Protein AF-A0A0D6ZB00-F1 (afdb_monomer)

Mean predicted aligned error: 15.96 Å

Solvent-accessible surface area (backbone atoms only — not comparable to full-atom values): 6263 Å² total; per-residue (Å²): 137,82,63,77,65,61,63,56,55,58,60,56,60,61,55,58,60,60,53,63,69,58,72,69,64,72,67,77,76,69,80,68,72,57,51,72,66,55,40,35,51,51,24,51,77,72,71,48,85,44,53,65,70,60,50,50,48,37,50,77,69,65,51,40,38,81,80,32,95,80,63,37,67,34,36,69,67,55,50,54,49,49,51,51,55,53,49,48,51,65,66,73,47,48,70,58,52,53,65,61,74,76,109

Organism: NCBI:txid285983

Sequence (103 aa):
MINNSLIKFLFILTIIVSVFLIGNSTLASTEKVPNFSEQIEFRKEFGLEANHTKVELLNLEGKLLQNSKFQVPLTIEEEEELEKRFALQNEEVPKVKKFLDDK

Foldseek 3Di:
DPDPVVVVVVVVVVVVVVVVVVVPPPPPPPLPQDDLVRLLVVCVVVVHDNPSVVVVVCVVVVQWDCDAPVSYTDGPVRSVVVVVVVVCCVVVPVVVVCVVVVD

Radius of gyration: 25.48 Å; Cα contacts (8 Å, |Δi|>4): 46; chains: 1; bounding box: 43×56×66 Å

Structure (mmCIF, N/CA/C/O backbone):
data_AF-A0A0D6ZB00-F1
#
_entry.id   AF-A0A0D6ZB00-F1
#
loop_
_atom_site.group_PDB
_atom_site.id
_atom_site.type_symbol
_atom_site.label_atom_id
_atom_site.label_alt_id
_atom_site.label_comp_id
_atom_site.label_asym_id
_atom_site.label_entity_id
_atom_site.label_seq_id
_atom_site.pdbx_PDB_ins_code
_atom_site.Cartn_x
_atom_site.Cartn_y
_atom_site.Cartn_z
_atom_site.occupancy
_atom_site.B_iso_or_equiv
_atom_site.auth_seq_id
_atom_site.auth_comp_id
_atom_site.auth_asym_id
_atom_site.auth_atom_id
_atom_site.pdbx_PDB_model_num
ATOM 1 N N . MET A 1 1 ? 19.418 -48.501 50.343 1.00 46.50 1 MET A N 1
ATOM 2 C CA . MET A 1 1 ? 19.585 -47.055 50.609 1.00 46.50 1 MET A CA 1
ATOM 3 C C . MET A 1 1 ? 20.224 -46.417 49.390 1.00 46.50 1 MET A C 1
ATOM 5 O O . MET A 1 1 ? 21.433 -46.497 49.234 1.00 46.50 1 MET A O 1
ATOM 9 N N . ILE A 1 2 ? 19.413 -45.866 48.488 1.00 49.00 2 ILE A N 1
ATOM 10 C CA . ILE A 1 2 ? 19.917 -45.090 47.349 1.00 49.00 2 ILE A CA 1
ATOM 11 C C . ILE A 1 2 ? 20.032 -43.649 47.836 1.00 49.00 2 ILE A C 1
ATOM 13 O O . ILE A 1 2 ? 19.104 -43.107 48.430 1.00 49.00 2 ILE A O 1
ATOM 17 N N . ASN A 1 3 ? 21.223 -43.083 47.685 1.00 49.16 3 ASN A N 1
ATOM 18 C CA . ASN A 1 3 ? 21.597 -41.814 48.283 1.00 49.16 3 ASN A CA 1
ATOM 19 C C . ASN A 1 3 ? 20.897 -40.673 47.521 1.00 49.16 3 ASN A C 1
ATOM 21 O O . ASN A 1 3 ? 21.219 -40.415 46.361 1.00 49.16 3 ASN A O 1
ATOM 25 N N . ASN A 1 4 ? 19.954 -39.982 48.171 1.00 52.94 4 ASN A N 1
ATOM 26 C CA . ASN A 1 4 ? 19.122 -38.902 47.606 1.00 52.94 4 ASN A CA 1
ATOM 27 C C . ASN A 1 4 ? 19.914 -37.705 47.030 1.00 52.94 4 ASN A C 1
ATOM 29 O O . ASN A 1 4 ? 19.323 -36.783 46.471 1.00 52.94 4 ASN A O 1
ATOM 33 N N . SER A 1 5 ? 21.242 -37.702 47.168 1.00 51.41 5 SER A N 1
ATOM 34 C CA . SER A 1 5 ? 22.151 -36.702 46.599 1.00 51.41 5 SER A CA 1
ATOM 35 C C . SER A 1 5 ? 22.463 -36.948 45.111 1.00 51.41 5 SER A C 1
ATOM 37 O O . SER A 1 5 ? 22.518 -36.004 44.327 1.00 51.41 5 SER A O 1
ATOM 39 N N . LEU A 1 6 ? 22.569 -38.214 44.681 1.00 48.88 6 LEU A N 1
ATOM 40 C CA . LEU A 1 6 ? 22.908 -38.576 43.292 1.00 48.88 6 LEU A CA 1
ATOM 41 C C . LEU A 1 6 ? 21.770 -38.271 42.305 1.00 48.88 6 LEU A C 1
ATOM 43 O O . LEU A 1 6 ? 22.019 -37.827 41.187 1.00 48.88 6 LEU A O 1
ATOM 47 N N . ILE A 1 7 ? 20.517 -38.437 42.740 1.00 51.62 7 ILE A N 1
ATOM 48 C CA . ILE A 1 7 ? 19.329 -38.141 41.922 1.00 51.62 7 ILE A CA 1
ATOM 49 C C . ILE A 1 7 ? 19.199 -36.629 41.683 1.00 51.62 7 ILE A C 1
ATOM 51 O O . ILE A 1 7 ? 18.863 -36.207 40.582 1.00 51.62 7 ILE A O 1
ATOM 55 N N . LYS A 1 8 ? 19.540 -35.795 42.675 1.00 48.62 8 LYS A N 1
ATOM 56 C CA . LYS A 1 8 ? 19.501 -34.329 42.534 1.00 48.62 8 LYS A CA 1
ATOM 57 C C . LYS A 1 8 ? 20.547 -33.813 41.543 1.00 48.62 8 LYS A C 1
ATOM 59 O O . LYS A 1 8 ? 20.256 -32.887 40.795 1.00 48.62 8 LYS A O 1
ATOM 64 N N . PHE A 1 9 ? 21.726 -34.435 41.494 1.00 50.75 9 PHE A N 1
ATOM 65 C CA . PHE A 1 9 ? 22.776 -34.063 40.540 1.00 50.75 9 PHE A CA 1
ATOM 66 C C . PHE A 1 9 ? 22.411 -34.400 39.087 1.00 50.75 9 PHE A C 1
ATOM 68 O O . PHE A 1 9 ? 22.735 -33.625 38.188 1.00 50.75 9 PHE A O 1
ATOM 75 N N . LEU A 1 10 ? 21.689 -35.503 38.852 1.00 51.22 10 LEU A N 1
ATOM 76 C CA . LEU A 1 10 ? 21.274 -35.897 37.501 1.00 51.22 10 LEU A CA 1
ATOM 77 C C . LEU A 1 10 ? 20.230 -34.933 36.901 1.00 51.22 10 LEU A C 1
ATOM 79 O O . LEU A 1 10 ? 20.277 -34.646 35.709 1.00 51.22 10 LEU A O 1
ATOM 83 N N . PHE A 1 11 ? 19.336 -34.385 37.732 1.00 47.62 11 PHE A N 1
ATOM 84 C CA . PHE A 1 11 ? 18.302 -33.434 37.295 1.00 47.62 11 PHE A CA 1
ATOM 85 C C . PHE A 1 11 ? 18.837 -32.027 36.981 1.00 47.62 11 PHE A C 1
ATOM 87 O O . PHE A 1 11 ? 18.243 -31.313 36.175 1.00 47.62 11 PHE A O 1
ATOM 94 N N . ILE A 1 12 ? 19.959 -31.616 37.581 1.00 51.41 12 ILE A N 1
ATOM 95 C CA . ILE A 1 12 ? 20.548 -30.289 37.332 1.00 51.41 12 ILE A CA 1
ATOM 96 C C . ILE A 1 12 ? 21.296 -30.263 35.988 1.00 51.41 12 ILE A C 1
ATOM 98 O O . ILE 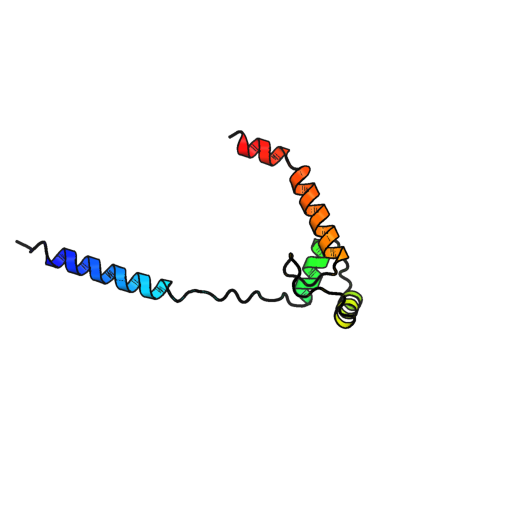A 1 12 ? 21.296 -29.242 35.302 1.00 51.41 12 ILE A O 1
ATOM 102 N N . LEU A 1 13 ? 21.869 -31.393 35.555 1.00 43.47 13 LEU A N 1
ATOM 103 C CA . LEU A 1 13 ? 22.621 -31.466 34.298 1.00 43.47 13 LEU A CA 1
ATOM 104 C C . LEU A 1 13 ? 21.714 -31.407 33.052 1.00 43.47 13 LEU A C 1
ATOM 106 O O . LEU A 1 13 ? 22.112 -30.855 32.029 1.00 43.47 13 LEU A O 1
ATOM 110 N N . THR A 1 14 ? 20.475 -31.903 33.135 1.00 50.91 14 THR A N 1
ATOM 111 C CA . THR A 1 14 ? 19.523 -31.887 32.007 1.00 50.91 14 THR A CA 1
ATOM 112 C C . THR A 1 14 ? 18.945 -30.506 31.697 1.00 50.91 14 THR A C 1
ATOM 114 O O . THR A 1 14 ? 18.567 -30.255 30.558 1.00 50.91 14 THR A O 1
ATOM 117 N N . ILE A 1 15 ? 18.910 -29.588 32.667 1.00 50.91 15 ILE A N 1
ATOM 118 C CA . ILE A 1 15 ? 18.343 -28.241 32.467 1.00 50.91 15 ILE A CA 1
ATOM 119 C C . ILE A 1 15 ? 19.329 -27.329 31.718 1.00 50.91 15 ILE A C 1
ATOM 121 O O . ILE A 1 15 ? 18.921 -26.476 30.930 1.00 50.91 15 ILE A O 1
ATOM 125 N N . ILE A 1 16 ? 20.638 -27.531 31.900 1.00 50.09 16 ILE A N 1
ATOM 126 C CA . ILE A 1 16 ? 21.666 -26.665 31.300 1.00 50.09 16 ILE A CA 1
ATOM 127 C C . ILE A 1 16 ? 21.787 -26.903 29.783 1.00 50.09 16 ILE A C 1
ATOM 129 O O . ILE A 1 16 ? 21.990 -25.953 29.029 1.00 50.09 16 ILE A O 1
ATOM 133 N N . VAL A 1 17 ? 21.576 -28.135 29.305 1.00 49.94 17 VAL A N 1
ATOM 134 C CA . VAL A 1 17 ? 21.647 -28.450 27.863 1.00 49.94 17 VAL A CA 1
ATOM 135 C C . VAL A 1 17 ? 20.454 -27.872 27.091 1.00 49.94 17 VAL A C 1
ATOM 137 O O . VAL A 1 17 ? 20.621 -27.411 25.963 1.00 49.94 17 VAL A O 1
ATOM 140 N N . SER A 1 18 ? 19.262 -27.809 27.696 1.00 45.47 18 SER A N 1
ATOM 141 C CA . SER A 1 18 ? 18.087 -27.217 27.039 1.00 45.47 18 SER A CA 1
ATOM 142 C C . SER A 1 18 ? 18.168 -25.696 26.897 1.00 45.47 18 SER A C 1
ATOM 144 O O . SER A 1 18 ? 17.631 -25.152 25.937 1.00 45.47 18 SER A O 1
ATOM 146 N N . VAL A 1 19 ? 18.862 -24.994 27.801 1.00 50.75 19 VAL A N 1
ATOM 147 C CA . VAL A 1 19 ? 18.998 -23.527 27.716 1.00 50.75 19 VAL A CA 1
ATOM 148 C C . VAL A 1 19 ? 20.003 -23.120 26.631 1.00 50.75 19 VAL A C 1
ATOM 150 O O . VAL A 1 19 ? 19.816 -22.095 25.977 1.00 50.75 19 VAL A O 1
ATOM 153 N N . PHE A 1 20 ? 21.019 -23.945 26.359 1.00 46.53 20 PHE A N 1
ATOM 154 C CA . PHE A 1 20 ? 22.021 -23.636 25.333 1.00 46.53 20 PHE A CA 1
ATOM 155 C C . PHE A 1 20 ? 21.492 -23.789 23.893 1.00 46.53 20 PHE A C 1
ATOM 157 O O . PHE A 1 20 ? 21.964 -23.103 22.992 1.00 46.53 20 PHE A O 1
ATOM 164 N N . LEU A 1 21 ? 20.475 -24.630 23.664 1.00 47.75 21 LEU A N 1
ATOM 165 C CA . LEU A 1 21 ? 19.846 -24.783 22.342 1.00 47.75 21 LEU A CA 1
ATOM 166 C C . LEU A 1 21 ? 18.767 -23.730 22.041 1.00 47.75 21 LEU A C 1
ATOM 168 O O . LEU A 1 21 ? 18.469 -23.495 20.874 1.00 47.75 21 LEU A O 1
ATOM 172 N N . ILE A 1 22 ? 18.215 -23.065 23.061 1.00 49.50 22 ILE A N 1
ATOM 173 C CA . ILE A 1 22 ? 17.231 -21.979 22.887 1.00 49.50 22 ILE A CA 1
ATOM 174 C C . ILE A 1 22 ? 17.936 -20.614 22.751 1.00 49.50 22 ILE A C 1
ATOM 176 O O . ILE A 1 22 ? 17.416 -19.703 22.113 1.00 49.50 22 ILE A O 1
ATOM 180 N N . GLY A 1 23 ? 19.153 -20.472 23.289 1.00 43.34 23 GLY A N 1
ATOM 181 C CA . GLY A 1 23 ? 19.911 -19.213 23.274 1.00 43.34 23 GLY A CA 1
ATOM 182 C C . GLY A 1 23 ? 20.452 -18.767 21.909 1.00 43.34 23 GLY A C 1
ATOM 183 O O . GLY A 1 23 ? 20.847 -17.613 21.779 1.00 43.34 23 GLY A O 1
ATOM 184 N N . ASN A 1 24 ? 20.445 -19.636 20.891 1.00 44.50 24 ASN A N 1
ATOM 185 C CA . ASN A 1 24 ? 20.955 -19.319 19.550 1.00 44.50 24 ASN A CA 1
ATOM 186 C C . ASN A 1 24 ? 19.873 -19.207 18.468 1.00 44.50 24 ASN A C 1
ATOM 188 O O . ASN A 1 24 ? 20.201 -19.004 17.302 1.00 44.50 24 ASN A O 1
ATOM 192 N N . SER A 1 25 ? 18.591 -19.289 18.830 1.00 44.16 25 SER A N 1
ATOM 193 C CA . SER A 1 25 ? 17.497 -18.944 17.922 1.00 44.16 25 SER A CA 1
ATOM 194 C C . SER A 1 25 ? 17.007 -17.520 18.171 1.00 44.16 25 SER A C 1
ATOM 196 O O . SER A 1 25 ? 15.805 -17.270 18.222 1.00 44.16 25 SER A O 1
ATOM 198 N N . THR A 1 26 ? 17.914 -16.547 18.260 1.00 46.34 26 THR A N 1
ATOM 199 C CA . THR A 1 26 ? 17.596 -15.273 17.619 1.00 46.34 26 THR A CA 1
ATOM 200 C C . THR A 1 26 ? 17.619 -15.571 16.125 1.00 46.34 26 THR A C 1
ATOM 202 O O . THR A 1 26 ? 18.625 -15.389 15.444 1.00 46.34 26 THR A O 1
ATOM 205 N N . LEU A 1 27 ? 16.503 -16.109 15.606 1.00 45.12 27 LEU A N 1
ATOM 206 C CA . LEU A 1 27 ? 16.195 -15.908 14.201 1.00 45.12 27 LEU A CA 1
ATOM 207 C C . LEU A 1 27 ? 16.284 -14.396 14.044 1.00 45.12 27 LEU A C 1
ATOM 209 O O . LEU A 1 27 ? 15.417 -13.665 14.522 1.00 45.12 27 LEU A O 1
ATOM 213 N N . ALA A 1 28 ? 17.371 -13.924 13.443 1.00 46.03 28 ALA A N 1
ATOM 214 C CA . ALA A 1 28 ? 17.341 -12.667 12.746 1.00 46.03 28 ALA A CA 1
ATOM 215 C C . ALA A 1 28 ? 16.201 -12.850 11.746 1.00 46.03 28 ALA A C 1
ATOM 217 O O . ALA A 1 28 ? 16.370 -13.494 10.709 1.00 46.03 28 ALA A O 1
ATOM 218 N N . SER A 1 29 ? 15.007 -12.405 12.145 1.00 46.94 29 SER A N 1
ATOM 219 C CA . SER A 1 29 ? 13.897 -12.129 11.256 1.00 46.94 29 SER A CA 1
ATOM 220 C C . SER A 1 29 ? 14.491 -11.164 10.257 1.00 46.94 29 SER A C 1
ATOM 222 O O . SER A 1 29 ? 14.596 -9.967 10.508 1.00 46.94 29 SER A O 1
ATOM 224 N N . THR A 1 30 ? 15.031 -11.720 9.183 1.00 46.72 30 THR A N 1
ATOM 225 C CA . THR A 1 30 ? 15.418 -10.932 8.038 1.00 46.72 30 THR A CA 1
ATOM 226 C C . THR A 1 30 ? 14.059 -10.512 7.526 1.00 46.72 30 THR A C 1
ATOM 228 O O . THR A 1 30 ? 13.355 -11.359 6.980 1.00 46.72 30 THR A O 1
ATOM 231 N N . GLU A 1 31 ? 13.621 -9.295 7.865 1.00 55.22 31 GLU A N 1
ATOM 232 C CA . GLU A 1 31 ? 12.419 -8.704 7.285 1.00 55.22 31 GLU A CA 1
ATOM 233 C C . GLU A 1 31 ? 12.613 -8.819 5.780 1.00 55.22 31 GLU A C 1
ATOM 235 O O . GLU A 1 31 ? 13.442 -8.138 5.171 1.00 55.22 31 GLU A O 1
ATOM 240 N N . LYS A 1 32 ? 11.978 -9.837 5.204 1.00 64.12 32 LYS A N 1
ATOM 241 C CA . LYS A 1 32 ? 12.150 -10.159 3.805 1.00 64.12 32 LYS A CA 1
ATOM 242 C C . LYS A 1 32 ? 11.341 -9.097 3.097 1.00 64.12 32 LYS A C 1
ATOM 244 O O . LYS A 1 32 ? 10.117 -9.176 3.102 1.00 64.12 32 LYS A O 1
ATOM 249 N N . VAL A 1 33 ? 12.030 -8.106 2.535 1.00 68.44 33 VAL A N 1
ATOM 250 C CA . VAL A 1 33 ? 11.396 -7.145 1.634 1.00 68.44 33 VAL A CA 1
ATOM 251 C C . VAL A 1 33 ? 10.641 -7.973 0.591 1.00 68.44 33 VAL A C 1
ATOM 253 O O . VAL A 1 33 ? 11.270 -8.822 -0.061 1.00 68.44 33 VAL A O 1
ATOM 256 N N . PRO A 1 34 ? 9.311 -7.816 0.491 1.00 76.56 34 PRO A N 1
ATOM 257 C CA . PRO A 1 34 ? 8.511 -8.637 -0.389 1.00 76.56 34 PRO A CA 1
ATOM 258 C C . PRO A 1 34 ? 9.010 -8.467 -1.814 1.00 76.56 34 PRO A C 1
ATOM 260 O O . PRO A 1 34 ? 9.406 -7.378 -2.241 1.00 76.56 34 PRO A O 1
ATOM 263 N N . ASN A 1 35 ? 9.035 -9.572 -2.551 1.00 86.69 35 ASN A N 1
ATOM 264 C CA . ASN A 1 35 ? 9.435 -9.511 -3.946 1.00 86.69 35 ASN A CA 1
ATOM 265 C C . ASN A 1 35 ? 8.408 -8.685 -4.749 1.00 86.69 35 ASN A C 1
ATOM 267 O O . ASN A 1 35 ? 7.283 -8.461 -4.305 1.00 86.69 35 ASN A O 1
ATOM 271 N N . PHE A 1 36 ? 8.771 -8.240 -5.953 1.00 89.06 36 PHE A N 1
ATOM 272 C CA . PHE A 1 36 ? 7.896 -7.361 -6.737 1.00 89.06 36 PHE A CA 1
ATOM 273 C C . PHE A 1 36 ? 6.507 -7.967 -7.007 1.00 89.06 36 PHE A C 1
ATOM 275 O O . PHE A 1 36 ? 5.510 -7.255 -7.001 1.00 89.06 36 PHE A O 1
ATOM 282 N N . SER A 1 37 ? 6.415 -9.288 -7.188 1.00 90.56 37 SER A N 1
ATOM 283 C CA . SER A 1 37 ? 5.126 -9.967 -7.362 1.00 90.56 37 SER A CA 1
ATOM 284 C C . SER A 1 37 ? 4.277 -9.912 -6.090 1.00 90.56 37 SER A C 1
ATOM 286 O O . SER A 1 37 ? 3.092 -9.611 -6.177 1.00 90.56 37 SER A O 1
ATOM 288 N N . GLU A 1 38 ? 4.883 -10.15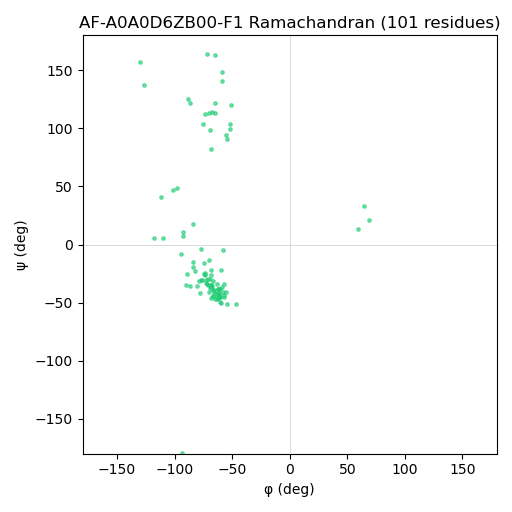8 -4.925 1.00 90.94 38 GLU A N 1
ATOM 289 C CA . GLU A 1 38 ? 4.227 -10.064 -3.610 1.00 90.94 38 GLU A CA 1
ATOM 290 C C . GLU A 1 38 ? 3.747 -8.621 -3.343 1.00 90.94 38 GLU A C 1
ATOM 292 O O . GLU A 1 38 ? 2.644 -8.408 -2.845 1.00 90.94 38 GLU A O 1
ATOM 297 N N . GLN A 1 39 ? 4.523 -7.613 -3.756 1.00 91.31 39 GLN A N 1
ATOM 298 C CA . GLN A 1 39 ? 4.115 -6.207 -3.690 1.00 91.31 39 GLN A CA 1
ATOM 299 C C . GLN A 1 39 ? 2.883 -5.913 -4.560 1.00 91.31 39 GLN A C 1
ATOM 301 O O . GLN A 1 39 ? 1.971 -5.215 -4.116 1.00 91.31 39 GLN A O 1
ATOM 306 N N . ILE A 1 40 ? 2.852 -6.402 -5.804 1.00 94.75 40 ILE A N 1
ATOM 307 C CA . ILE A 1 40 ? 1.704 -6.197 -6.699 1.00 94.75 40 ILE A CA 1
ATOM 308 C C . ILE A 1 40 ? 0.459 -6.915 -6.175 1.00 94.75 40 ILE A C 1
ATOM 310 O O . ILE A 1 40 ? -0.639 -6.360 -6.241 1.00 94.75 40 ILE A O 1
ATOM 314 N N . GLU A 1 41 ? 0.622 -8.121 -5.635 1.00 94.94 41 GLU A N 1
ATOM 315 C CA . GLU A 1 41 ? -0.469 -8.879 -5.025 1.00 94.94 41 GLU A CA 1
ATOM 316 C C . GLU A 1 41 ? -1.067 -8.121 -3.840 1.00 94.94 41 GLU A C 1
ATOM 318 O O . GLU A 1 41 ? -2.266 -7.847 -3.848 1.00 94.94 41 GLU A O 1
ATOM 323 N N . PHE A 1 42 ? -0.230 -7.644 -2.914 1.00 94.50 42 PHE A N 1
ATOM 324 C CA . PHE A 1 42 ? -0.664 -6.780 -1.818 1.00 94.50 42 PHE A CA 1
ATOM 325 C C . PHE A 1 42 ? -1.421 -5.549 -2.334 1.00 94.50 42 PHE A C 1
ATOM 327 O O . PHE A 1 42 ? -2.551 -5.276 -1.932 1.00 94.50 42 PHE A O 1
ATOM 334 N N . ARG A 1 43 ? -0.845 -4.810 -3.289 1.00 94.62 43 ARG A N 1
ATOM 335 C CA . ARG A 1 43 ? -1.491 -3.618 -3.864 1.00 94.62 43 ARG A CA 1
ATOM 336 C C . ARG A 1 43 ? -2.871 -3.942 -4.429 1.00 94.62 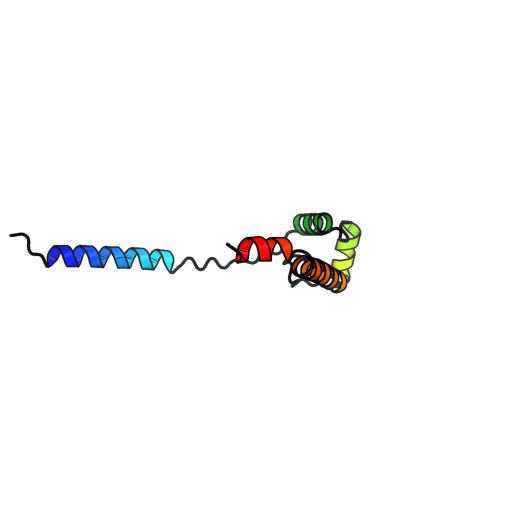43 ARG A C 1
ATOM 338 O O . ARG A 1 43 ? -3.813 -3.186 -4.212 1.00 94.62 43 ARG A O 1
ATOM 345 N N . LYS A 1 44 ? -3.015 -5.084 -5.099 1.00 95.06 44 LYS A N 1
ATOM 346 C CA . LYS A 1 44 ? -4.291 -5.549 -5.644 1.00 95.06 44 LYS A CA 1
ATOM 347 C C . LYS A 1 44 ? -5.299 -5.899 -4.546 1.00 95.06 44 LYS A C 1
ATOM 349 O O . LYS A 1 44 ? -6.457 -5.505 -4.663 1.00 95.06 44 LYS A O 1
ATOM 354 N N . GLU A 1 45 ? -4.878 -6.609 -3.501 1.00 93.69 45 GLU A N 1
ATOM 355 C CA . GLU A 1 45 ? -5.733 -6.983 -2.364 1.00 93.69 45 GLU A CA 1
ATOM 356 C C . GLU A 1 45 ? -6.297 -5.760 -1.639 1.00 93.69 45 GLU A C 1
ATOM 358 O O . GLU A 1 45 ? -7.469 -5.738 -1.263 1.00 93.69 45 GLU A O 1
ATOM 363 N N . PHE A 1 46 ? -5.486 -4.712 -1.507 1.00 92.31 46 PHE A N 1
ATOM 364 C CA . PHE A 1 46 ? -5.865 -3.479 -0.823 1.00 92.31 46 PHE A CA 1
ATOM 365 C C . PHE A 1 46 ? -6.442 -2.401 -1.756 1.00 92.31 46 PHE A C 1
ATOM 367 O O . PHE A 1 46 ? -6.723 -1.283 -1.316 1.00 92.31 46 PHE A O 1
ATOM 374 N N . GLY A 1 47 ? -6.676 -2.721 -3.033 1.00 92.75 47 GLY A N 1
ATOM 375 C CA . GLY A 1 47 ? -7.284 -1.802 -4.001 1.00 92.75 47 GLY A CA 1
ATOM 376 C C . GLY A 1 47 ? -6.436 -0.560 -4.293 1.00 92.75 47 GLY A C 1
ATOM 377 O O . GLY A 1 47 ? -6.988 0.520 -4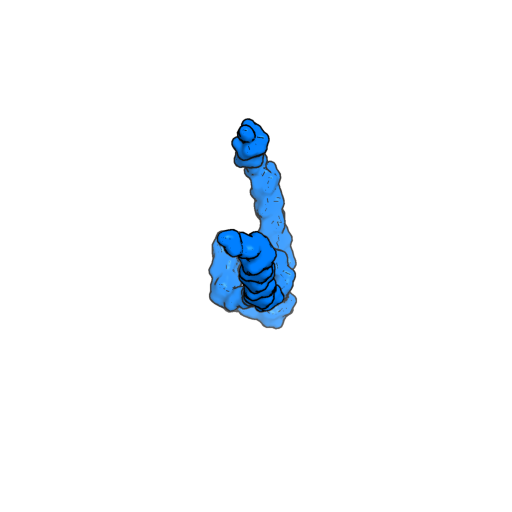.493 1.00 92.75 47 GLY A O 1
ATOM 378 N N . LEU A 1 48 ? -5.113 -0.710 -4.267 1.00 95.00 48 LEU A N 1
ATOM 379 C CA . LEU A 1 48 ? -4.122 0.301 -4.631 1.00 95.00 48 LEU A CA 1
ATOM 380 C C . LEU A 1 48 ? -3.706 0.157 -6.104 1.00 95.00 48 LEU A C 1
ATOM 382 O O . LEU A 1 48 ? -4.176 -0.726 -6.827 1.00 95.00 48 LEU A O 1
ATOM 386 N N . GLU A 1 49 ? -2.788 1.013 -6.560 1.00 95.00 49 GLU A N 1
ATOM 387 C CA . GLU A 1 49 ? -2.210 0.890 -7.897 1.00 95.00 49 GLU A CA 1
ATOM 388 C C . GLU A 1 49 ? -1.394 -0.405 -8.010 1.00 95.00 49 GLU A C 1
ATOM 390 O O . GLU A 1 49 ? -0.354 -0.550 -7.367 1.00 95.00 49 GLU A O 1
ATOM 395 N N . ALA A 1 50 ? -1.869 -1.332 -8.843 1.00 93.19 50 ALA A N 1
ATOM 396 C CA . ALA A 1 50 ? -1.287 -2.657 -9.054 1.00 93.19 50 ALA A CA 1
ATOM 397 C C . ALA A 1 50 ? -0.811 -2.881 -10.503 1.00 93.19 50 ALA A C 1
ATOM 399 O O . ALA A 1 50 ? -0.405 -3.986 -10.867 1.00 93.19 50 ALA A O 1
ATOM 400 N N . ASN A 1 51 ? -0.857 -1.860 -11.366 1.00 95.81 51 ASN A N 1
ATOM 401 C CA . ASN A 1 51 ? -0.260 -1.954 -12.690 1.00 95.81 51 ASN A CA 1
ATOM 402 C C . ASN A 1 51 ? 1.270 -2.050 -12.568 1.00 95.81 51 ASN A C 1
ATOM 404 O O . ASN A 1 51 ? 1.924 -1.089 -12.167 1.00 95.81 51 ASN A O 1
ATOM 408 N N . HIS A 1 52 ? 1.834 -3.194 -12.967 1.00 92.75 52 HIS A N 1
ATOM 409 C CA . HIS A 1 52 ? 3.274 -3.470 -12.904 1.00 92.75 52 HIS A CA 1
ATOM 410 C C . HIS A 1 52 ? 4.133 -2.322 -13.450 1.00 92.75 52 HIS A C 1
ATOM 412 O O . HIS A 1 52 ? 5.022 -1.844 -12.753 1.00 92.75 52 HIS A O 1
ATOM 418 N N . THR A 1 53 ? 3.845 -1.841 -14.663 1.00 94.44 53 THR A N 1
ATOM 419 C CA . THR A 1 53 ? 4.628 -0.777 -15.309 1.00 94.44 53 THR A CA 1
ATOM 420 C C . THR A 1 53 ? 4.576 0.520 -14.512 1.00 94.44 53 THR A C 1
ATOM 422 O O . THR A 1 53 ? 5.589 1.190 -14.343 1.00 94.44 53 THR A O 1
ATOM 425 N N . LYS A 1 54 ? 3.402 0.882 -13.991 1.00 94.56 54 LYS A N 1
ATOM 426 C CA . LYS A 1 54 ? 3.249 2.112 -13.214 1.00 94.56 54 LYS A CA 1
ATOM 427 C C . LYS A 1 54 ? 3.947 2.023 -11.858 1.00 94.56 54 LYS A C 1
ATOM 429 O O . LYS A 1 54 ? 4.598 2.982 -11.464 1.00 94.56 54 LYS A O 1
ATOM 434 N N . VAL A 1 55 ? 3.867 0.885 -11.172 1.00 92.81 55 VAL A N 1
ATOM 435 C CA . VAL A 1 55 ? 4.562 0.675 -9.889 1.00 92.81 55 VAL A CA 1
ATOM 436 C C . VAL A 1 55 ? 6.080 0.662 -10.080 1.00 92.81 55 VAL A C 1
ATOM 438 O O . VAL A 1 55 ? 6.804 1.257 -9.286 1.00 92.81 55 VAL A O 1
ATOM 441 N N . GLU A 1 56 ? 6.571 0.057 -11.162 1.00 93.19 56 GLU A N 1
ATOM 442 C CA . GLU A 1 56 ? 7.991 0.095 -11.517 1.00 93.19 56 GLU A CA 1
ATOM 443 C C . GLU A 1 56 ? 8.468 1.531 -11.775 1.00 93.19 56 GLU A C 1
ATOM 445 O O . GLU A 1 56 ? 9.499 1.940 -11.242 1.00 93.19 56 GLU A O 1
ATOM 450 N N . LEU A 1 57 ? 7.683 2.335 -12.500 1.00 95.25 57 LEU A N 1
ATOM 451 C CA . LEU A 1 57 ? 7.971 3.757 -12.699 1.00 95.25 57 LEU A CA 1
ATOM 452 C C . LEU A 1 57 ? 8.002 4.532 -11.377 1.00 95.25 57 LEU A C 1
ATOM 454 O O . LEU A 1 57 ? 8.941 5.286 -11.147 1.00 95.25 57 LEU A O 1
ATOM 458 N N . LEU A 1 58 ? 7.039 4.314 -10.477 1.00 93.19 58 LEU A N 1
ATOM 459 C CA . LEU A 1 58 ? 7.039 4.944 -9.149 1.00 93.19 58 LEU A CA 1
ATOM 460 C C . LEU A 1 58 ? 8.296 4.584 -8.344 1.00 93.19 58 LEU A C 1
ATOM 462 O O . LEU A 1 58 ? 8.828 5.427 -7.619 1.00 93.19 58 LEU A O 1
ATOM 466 N N . ASN A 1 59 ? 8.787 3.350 -8.485 1.00 90.75 59 ASN A N 1
ATOM 467 C CA . ASN A 1 59 ? 10.020 2.908 -7.845 1.00 90.75 59 ASN A CA 1
ATOM 468 C C . ASN A 1 59 ? 11.250 3.615 -8.436 1.00 90.75 59 ASN A C 1
ATOM 470 O O . ASN A 1 59 ? 12.082 4.130 -7.692 1.00 90.75 59 ASN A O 1
ATOM 474 N N . LEU A 1 60 ? 11.340 3.690 -9.768 1.00 91.69 60 LEU A N 1
ATOM 475 C CA . LEU A 1 60 ? 12.423 4.380 -10.480 1.00 91.69 60 LEU A CA 1
ATOM 476 C C . LEU A 1 60 ? 12.443 5.889 -10.195 1.00 91.69 60 LEU A C 1
ATOM 478 O O . LEU A 1 60 ? 13.511 6.490 -10.114 1.00 91.69 60 LEU A O 1
ATOM 482 N N . GLU A 1 61 ? 11.271 6.493 -10.004 1.00 93.81 61 GLU A N 1
ATOM 483 C CA . GLU A 1 61 ? 11.105 7.897 -9.620 1.00 93.81 61 GLU A CA 1
ATOM 484 C C . GLU A 1 61 ? 11.388 8.156 -8.128 1.00 93.81 61 GLU A C 1
ATOM 486 O O . GLU A 1 61 ? 11.331 9.304 -7.688 1.00 93.81 61 GLU A O 1
ATOM 491 N N . GLY A 1 62 ? 11.676 7.116 -7.335 1.00 90.31 62 GLY A N 1
ATOM 492 C CA . GLY A 1 62 ? 11.952 7.240 -5.902 1.00 90.31 62 GLY A CA 1
ATOM 493 C C . GLY A 1 62 ? 10.733 7.639 -5.066 1.00 90.31 62 GLY A C 1
ATOM 494 O O . GLY A 1 62 ? 10.890 8.153 -3.962 1.00 90.31 62 GLY A O 1
ATOM 495 N N . LYS A 1 63 ? 9.518 7.424 -5.583 1.00 92.56 63 LYS A N 1
ATOM 496 C CA . LYS A 1 63 ? 8.258 7.760 -4.900 1.00 92.56 63 LYS A CA 1
ATOM 497 C C . LYS A 1 63 ? 7.791 6.682 -3.924 1.00 92.56 63 LYS A C 1
ATOM 499 O O . LYS A 1 63 ? 6.908 6.944 -3.113 1.00 92.56 63 LYS A O 1
ATOM 504 N N . LEU A 1 64 ? 8.354 5.477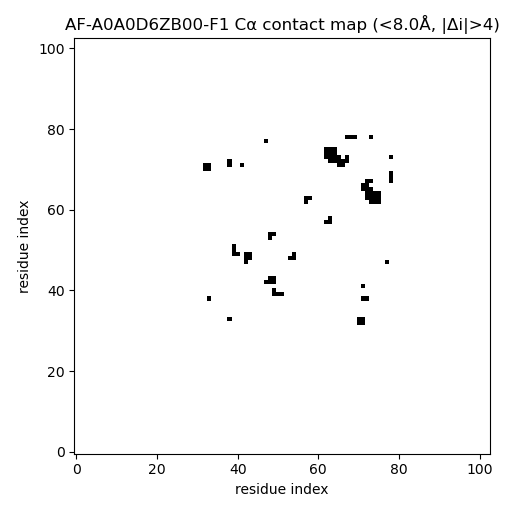 -4.012 1.00 91.69 64 LEU A N 1
ATOM 505 C CA . LEU A 1 64 ? 8.051 4.382 -3.096 1.00 91.69 64 LEU A CA 1
ATOM 506 C C . LEU A 1 64 ? 8.935 4.457 -1.849 1.00 91.69 64 LEU A C 1
ATOM 508 O O . LEU A 1 64 ? 10.164 4.381 -1.931 1.00 91.69 64 LEU A O 1
ATOM 512 N N . LEU A 1 65 ? 8.293 4.540 -0.689 1.00 90.06 65 LEU A N 1
ATOM 513 C CA . LEU A 1 65 ? 8.922 4.386 0.613 1.00 90.06 65 LEU A CA 1
ATOM 514 C C . LEU A 1 65 ? 9.317 2.922 0.797 1.00 90.06 65 LEU A C 1
ATOM 516 O O . LEU A 1 65 ? 8.462 2.050 0.920 1.00 90.06 65 LEU A O 1
ATOM 520 N N . GLN A 1 66 ? 10.617 2.640 0.842 1.00 85.94 66 GLN A N 1
ATOM 521 C CA . GLN A 1 66 ? 11.119 1.271 1.026 1.00 85.94 66 GLN A CA 1
ATOM 522 C C . GLN A 1 66 ? 10.813 0.715 2.426 1.00 85.94 66 GLN A C 1
ATOM 524 O O . GLN A 1 66 ? 10.786 -0.495 2.621 1.00 85.94 66 GLN A O 1
ATOM 529 N N . ASN A 1 67 ? 10.572 1.598 3.396 1.00 85.38 67 ASN A N 1
ATOM 530 C CA . ASN A 1 67 ? 10.330 1.293 4.804 1.00 85.38 67 ASN A CA 1
ATOM 531 C C . ASN A 1 67 ? 8.886 1.604 5.234 1.00 85.38 67 ASN A C 1
ATOM 533 O O . ASN A 1 67 ? 8.666 2.151 6.315 1.00 85.38 67 ASN A O 1
ATOM 537 N N . SER A 1 68 ? 7.913 1.290 4.379 1.00 87.19 68 SER A N 1
ATOM 538 C CA . SER A 1 68 ? 6.496 1.463 4.707 1.00 87.19 68 SER A CA 1
ATOM 539 C C . SER A 1 68 ? 6.082 0.658 5.943 1.00 87.19 68 SER A C 1
ATOM 541 O O . SER A 1 68 ? 6.551 -0.464 6.160 1.00 87.19 68 SER A O 1
ATOM 543 N N . LYS A 1 69 ? 5.115 1.182 6.705 1.00 88.44 69 LYS A N 1
ATOM 544 C CA . LYS A 1 69 ? 4.507 0.497 7.865 1.00 88.44 69 LYS A CA 1
ATOM 545 C C . LYS A 1 69 ? 3.836 -0.832 7.513 1.00 88.44 69 LYS A C 1
ATOM 547 O O . LYS A 1 69 ? 3.666 -1.681 8.385 1.00 88.44 69 LYS A O 1
ATOM 552 N N . PHE A 1 70 ? 3.473 -1.021 6.247 1.00 88.50 70 PHE A N 1
ATOM 553 C CA . PHE A 1 70 ? 2.823 -2.234 5.751 1.00 88.50 70 PHE A CA 1
ATOM 554 C C . PHE A 1 70 ? 3.812 -3.271 5.203 1.00 88.50 70 PHE A C 1
ATOM 556 O O . PHE A 1 70 ? 3.389 -4.247 4.592 1.00 88.50 70 PHE A O 1
ATOM 563 N N . GLN A 1 71 ? 5.120 -3.074 5.423 1.00 87.12 71 GLN A N 1
ATOM 564 C CA . GLN A 1 71 ? 6.206 -3.966 4.983 1.00 87.12 71 GLN A CA 1
ATOM 565 C C . GLN A 1 71 ? 6.269 -4.182 3.462 1.00 87.12 71 GLN A C 1
ATOM 567 O O . GLN A 1 71 ? 6.985 -5.055 2.988 1.00 87.12 71 GLN A O 1
ATOM 572 N N . VAL A 1 72 ? 5.557 -3.368 2.684 1.00 90.69 72 VAL A N 1
ATOM 573 C CA . VAL A 1 72 ? 5.530 -3.368 1.219 1.00 90.69 72 VAL A CA 1
ATOM 574 C C . VAL A 1 72 ? 5.853 -1.950 0.763 1.00 90.69 72 VAL A C 1
ATOM 576 O O . VAL A 1 72 ? 5.300 -1.024 1.345 1.00 90.69 72 VAL A O 1
ATOM 579 N N . PRO A 1 73 ? 6.695 -1.714 -0.260 1.00 92.06 73 PRO A N 1
ATOM 580 C CA . PRO A 1 73 ? 6.967 -0.345 -0.675 1.00 92.06 73 PRO A CA 1
ATOM 581 C C . PRO A 1 73 ? 5.710 0.343 -1.229 1.00 92.06 73 PRO A C 1
ATOM 583 O O . PRO A 1 73 ? 5.096 -0.126 -2.199 1.00 92.06 73 PRO A O 1
ATOM 586 N N . LEU A 1 74 ? 5.332 1.460 -0.613 1.00 93.94 74 LEU A N 1
ATOM 587 C CA . LEU A 1 74 ? 4.133 2.247 -0.920 1.00 93.94 74 LEU A CA 1
ATOM 588 C C . LEU A 1 74 ? 4.497 3.719 -1.092 1.00 93.94 74 LEU A C 1
ATOM 590 O O . LEU A 1 74 ? 5.529 4.162 -0.588 1.00 93.94 74 LEU A O 1
ATOM 594 N N . THR A 1 75 ? 3.678 4.484 -1.810 1.00 95.38 75 THR A N 1
ATOM 595 C CA . THR A 1 75 ? 3.808 5.945 -1.749 1.00 95.38 75 THR A CA 1
ATOM 596 C C . THR A 1 75 ? 3.316 6.462 -0.396 1.00 95.38 75 THR A C 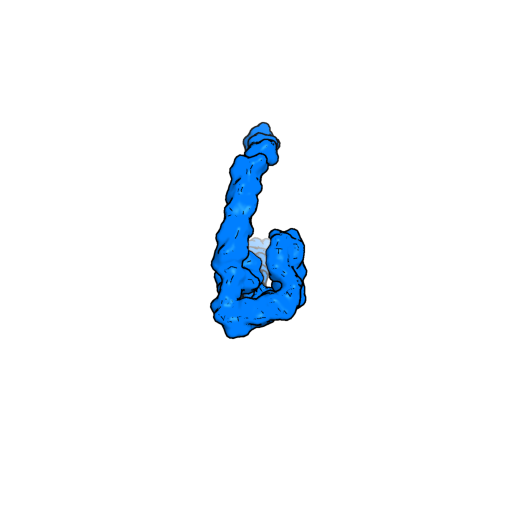1
ATOM 598 O O . THR A 1 75 ? 2.614 5.760 0.336 1.00 95.38 75 THR A O 1
ATOM 601 N N . ILE A 1 76 ? 3.671 7.705 -0.062 1.00 94.62 76 ILE A N 1
ATOM 602 C CA . ILE A 1 76 ? 3.180 8.367 1.157 1.00 94.62 76 ILE A CA 1
ATOM 603 C C . ILE A 1 76 ? 1.646 8.404 1.149 1.00 94.62 76 ILE A C 1
ATOM 605 O O . ILE A 1 76 ? 1.008 8.090 2.149 1.00 94.62 76 ILE A O 1
ATOM 609 N N . GLU A 1 77 ? 1.050 8.733 0.002 1.00 94.44 77 GLU A N 1
ATOM 610 C CA . GLU A 1 77 ? -0.400 8.844 -0.145 1.00 94.44 77 GLU A CA 1
ATOM 611 C C . GLU A 1 77 ? -1.101 7.492 0.036 1.00 94.44 77 GLU A C 1
ATOM 613 O O . GLU A 1 77 ? -2.144 7.425 0.684 1.00 94.44 77 GLU A O 1
ATOM 618 N N . GLU A 1 78 ? -0.520 6.416 -0.504 1.00 94.44 78 GLU A N 1
ATOM 619 C CA . GLU A 1 78 ? -1.033 5.052 -0.337 1.00 94.44 78 GLU A CA 1
ATOM 620 C C . GLU A 1 78 ? -0.970 4.607 1.132 1.00 94.44 78 GLU A C 1
ATOM 622 O O . GLU A 1 78 ? -1.932 4.032 1.642 1.00 94.44 78 GLU A O 1
ATOM 627 N N . GLU A 1 79 ? 0.131 4.896 1.833 1.00 94.31 79 GLU A N 1
ATOM 628 C CA . GLU A 1 79 ? 0.274 4.578 3.258 1.00 94.31 79 GLU A CA 1
ATOM 629 C C . GLU A 1 79 ? -0.748 5.343 4.115 1.00 94.31 79 GLU 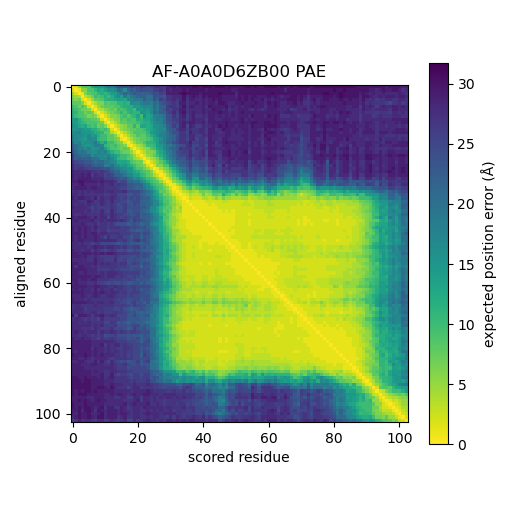A C 1
ATOM 631 O O . GLU A 1 79 ? -1.453 4.734 4.924 1.00 94.31 79 GLU A O 1
ATOM 636 N N . GLU A 1 80 ? -0.908 6.651 3.890 1.00 94.25 80 GLU A N 1
ATOM 637 C CA . GLU A 1 80 ? -1.910 7.468 4.586 1.00 94.25 80 GLU A CA 1
ATOM 638 C C . GLU A 1 80 ? -3.347 6.999 4.318 1.00 94.25 80 GLU A C 1
ATOM 640 O O . GLU A 1 80 ? -4.204 7.042 5.207 1.00 94.25 80 GLU A O 1
ATOM 645 N N . GLU A 1 81 ? -3.641 6.577 3.087 1.00 93.69 81 GLU A N 1
ATOM 646 C CA . GLU A 1 81 ? -4.949 6.046 2.724 1.00 93.69 81 GLU A CA 1
ATOM 647 C C . GLU A 1 81 ? -5.246 4.741 3.468 1.00 93.69 81 GLU A C 1
ATOM 649 O O . GLU A 1 81 ? -6.329 4.594 4.047 1.00 93.69 81 GLU A O 1
ATOM 654 N N . LEU A 1 82 ? -4.292 3.808 3.496 1.00 93.31 82 LEU A N 1
ATOM 655 C CA . LEU A 1 82 ? -4.440 2.564 4.245 1.00 93.31 82 LEU A CA 1
ATOM 656 C C . LEU A 1 82 ? -4.624 2.832 5.738 1.00 93.31 82 LEU A C 1
ATOM 658 O O . LEU A 1 82 ? -5.540 2.274 6.342 1.00 93.31 82 LEU A O 1
ATOM 662 N N . GLU A 1 83 ? -3.830 3.721 6.333 1.00 91.94 83 GLU A N 1
ATOM 663 C CA . GLU A 1 83 ? -3.972 4.091 7.744 1.00 91.94 83 GLU A CA 1
ATOM 664 C C . GLU A 1 83 ? -5.363 4.621 8.076 1.00 91.94 83 GLU A C 1
ATOM 666 O O . GLU A 1 83 ? -5.964 4.185 9.058 1.00 91.94 83 GLU A O 1
ATOM 671 N N . LYS A 1 84 ? -5.916 5.507 7.240 1.00 90.38 84 LYS A N 1
ATOM 672 C CA . LYS A 1 84 ? -7.284 6.015 7.419 1.00 90.38 84 LYS A CA 1
ATOM 673 C C . LYS A 1 84 ? -8.309 4.888 7.332 1.00 90.38 84 LYS A C 1
ATOM 675 O O . LYS A 1 84 ? -9.214 4.830 8.162 1.00 90.38 84 LYS A O 1
ATOM 680 N N . ARG A 1 85 ? -8.163 3.971 6.370 1.00 87.94 85 ARG A N 1
ATOM 681 C CA . ARG A 1 85 ? -9.061 2.813 6.216 1.00 87.94 85 ARG A CA 1
ATOM 682 C C . ARG A 1 85 ? -9.00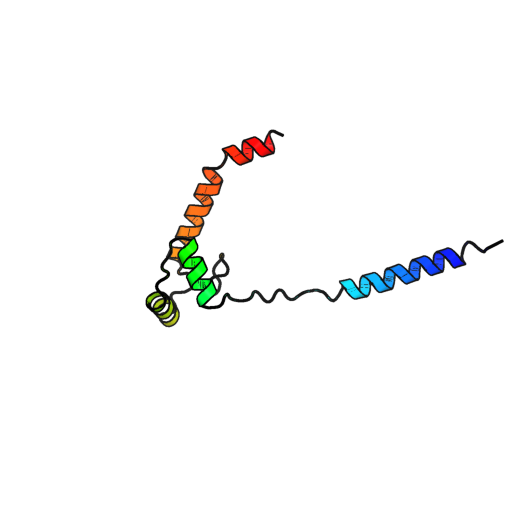8 1.894 7.444 1.00 87.94 85 ARG A C 1
ATOM 684 O O . ARG A 1 85 ? -10.058 1.492 7.941 1.00 87.94 85 ARG A O 1
ATOM 691 N N . PHE A 1 86 ? -7.819 1.608 7.974 1.00 84.81 86 PHE A N 1
ATOM 692 C CA . PHE A 1 86 ? -7.663 0.802 9.190 1.00 84.81 86 PHE A CA 1
ATOM 693 C C . PHE A 1 86 ? -8.151 1.526 10.451 1.00 84.81 86 PHE A C 1
ATOM 695 O O . PHE A 1 86 ? -8.753 0.897 11.322 1.00 84.81 86 PHE A O 1
ATOM 702 N N . ALA A 1 87 ? -7.942 2.840 10.556 1.00 82.94 87 ALA A N 1
ATOM 703 C CA . ALA A 1 87 ? -8.465 3.648 11.656 1.00 82.94 87 ALA A CA 1
ATOM 704 C C . ALA A 1 87 ? -10.001 3.636 11.672 1.00 82.94 87 ALA A C 1
ATOM 706 O O . ALA A 1 87 ? -10.595 3.346 12.709 1.00 82.94 87 ALA A O 1
ATOM 707 N N . LEU A 1 88 ? -10.640 3.829 10.512 1.00 76.31 88 LEU A N 1
ATOM 708 C CA . LEU A 1 88 ? -12.095 3.745 10.370 1.00 76.31 88 LEU A CA 1
ATOM 709 C C . LEU A 1 88 ? -12.628 2.354 10.723 1.00 76.31 88 LEU A C 1
ATOM 711 O O . LEU A 1 88 ? -13.614 2.255 11.440 1.00 76.31 88 LEU A O 1
ATOM 715 N N . GLN A 1 89 ? -11.965 1.269 10.308 1.00 64.44 89 GLN A N 1
ATOM 716 C CA . GLN A 1 89 ? -12.365 -0.082 10.726 1.00 64.44 89 GLN A CA 1
ATOM 717 C C . GLN A 1 89 ? -12.257 -0.282 12.245 1.00 64.44 89 GLN A C 1
ATOM 719 O O . GLN A 1 89 ? -13.121 -0.912 12.854 1.00 64.44 89 GLN A O 1
ATOM 724 N N . ASN A 1 90 ? -11.230 0.273 12.885 1.00 60.16 90 ASN A N 1
ATOM 725 C CA . ASN A 1 90 ? -11.078 0.184 14.337 1.00 60.16 90 ASN A CA 1
ATOM 726 C C . ASN A 1 90 ? -12.137 0.996 15.102 1.00 60.16 90 ASN A C 1
ATOM 728 O O . ASN A 1 90 ? -12.508 0.606 16.213 1.00 60.16 90 ASN A O 1
ATOM 732 N N . GLU A 1 91 ? -12.632 2.089 14.519 1.00 60.12 91 GLU A N 1
ATOM 733 C CA . GLU A 1 91 ? -13.676 2.941 15.098 1.00 60.12 91 GLU A CA 1
ATOM 734 C C . GLU A 1 91 ? -15.108 2.469 14.773 1.00 60.12 91 GLU A C 1
ATOM 736 O O . GLU A 1 91 ? -15.978 2.556 15.641 1.00 60.12 91 GLU A O 1
ATOM 741 N N . GLU A 1 92 ? -15.360 1.925 13.573 1.00 52.62 92 GLU A N 1
ATOM 742 C CA . GLU A 1 92 ? -16.680 1.482 13.077 1.00 52.62 92 GLU A CA 1
ATOM 743 C C . GLU A 1 92 ? -16.991 -0.010 13.298 1.00 52.62 92 GLU A C 1
ATOM 745 O O . GLU A 1 92 ? -18.154 -0.415 13.193 1.00 52.62 92 GLU A O 1
ATOM 750 N N . VAL A 1 93 ? -16.023 -0.824 13.746 1.00 53.84 93 VAL A N 1
ATOM 751 C CA . VAL A 1 93 ? -16.275 -2.180 14.282 1.00 53.84 93 VAL A CA 1
ATOM 752 C C . VAL A 1 93 ? -16.253 -2.224 15.835 1.00 53.84 93 VAL A C 1
ATOM 754 O O . VAL A 1 93 ? -15.684 -3.143 16.427 1.00 53.84 93 VAL A O 1
ATOM 757 N N . PRO A 1 94 ? -16.921 -1.312 16.582 1.00 53.09 94 PRO A N 1
ATOM 758 C CA . PRO A 1 94 ? -17.006 -1.415 18.035 1.00 53.09 94 PRO A CA 1
ATOM 759 C C . PRO A 1 94 ? -17.987 -2.515 18.458 1.00 53.09 94 PRO A C 1
ATOM 761 O O . PRO A 1 94 ? -17.961 -2.951 19.605 1.00 53.09 94 PRO A O 1
ATOM 764 N N . LYS A 1 95 ? -18.851 -2.998 17.548 1.00 51.53 95 LYS A N 1
ATOM 765 C CA . LYS A 1 95 ? -19.830 -4.051 17.854 1.00 51.53 95 LYS A CA 1
ATOM 766 C C . LYS A 1 95 ? -19.178 -5.396 18.156 1.00 51.53 95 LYS A C 1
ATOM 768 O O . LYS A 1 95 ? -19.725 -6.112 18.980 1.00 51.53 95 LYS A O 1
ATOM 773 N N . VAL A 1 96 ? -18.030 -5.719 17.550 1.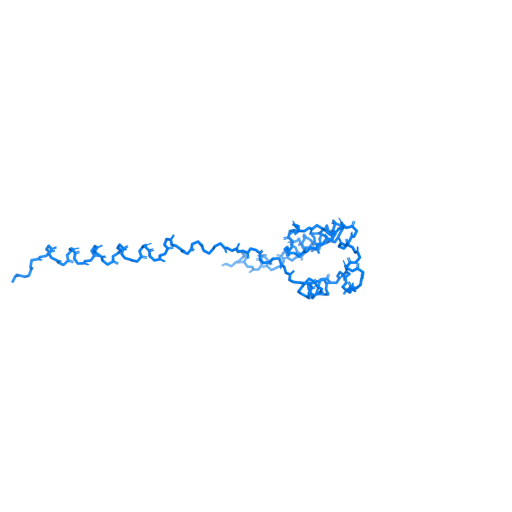00 53.00 96 VAL A N 1
ATOM 774 C CA . VAL A 1 96 ? -17.282 -6.949 17.872 1.00 53.00 96 VAL A CA 1
ATOM 775 C C . VAL A 1 96 ? -16.504 -6.779 19.176 1.00 53.00 96 VAL A C 1
ATOM 777 O O . VAL A 1 96 ? -16.557 -7.673 20.010 1.00 53.00 96 VAL A O 1
ATOM 780 N N . LYS A 1 97 ? -15.868 -5.618 19.408 1.00 52.06 97 LYS A N 1
ATOM 781 C CA . LYS A 1 97 ? -15.196 -5.324 20.687 1.00 52.06 97 LYS A CA 1
ATOM 782 C C . LYS A 1 97 ? -16.158 -5.371 21.872 1.00 52.06 97 LYS A C 1
ATOM 784 O O . LYS A 1 97 ? -15.913 -6.132 22.792 1.00 52.06 97 LYS A O 1
ATOM 789 N N . LYS A 1 98 ? -17.309 -4.690 21.807 1.00 56.44 98 LYS A N 1
ATOM 790 C CA . LYS A 1 98 ? -18.336 -4.801 22.861 1.00 56.44 98 LYS A CA 1
ATOM 791 C C . LYS A 1 98 ? -18.819 -6.239 23.066 1.00 56.44 98 LYS A C 1
ATOM 793 O O . LYS A 1 98 ? -18.968 -6.663 24.198 1.00 56.44 98 LYS A O 1
ATOM 798 N N . PHE A 1 99 ? -19.017 -7.017 21.998 1.00 55.88 99 PHE A N 1
ATOM 799 C CA . PHE A 1 99 ? -19.441 -8.420 22.132 1.00 55.88 99 PHE A CA 1
ATOM 800 C C . PHE A 1 99 ? -18.380 -9.350 22.741 1.00 55.88 99 PHE A C 1
ATOM 802 O O . PHE A 1 99 ? -18.740 -10.398 23.275 1.00 55.88 99 PHE A O 1
ATOM 809 N N . LEU A 1 100 ? -17.094 -9.021 22.596 1.00 58.03 100 LEU A N 1
ATOM 810 C CA . LEU A 1 100 ? -15.979 -9.800 23.140 1.00 58.03 100 LEU A CA 1
ATOM 811 C C . LEU A 1 100 ? -15.594 -9.353 24.555 1.00 58.03 100 LEU A C 1
ATOM 813 O O . LEU A 1 100 ? -15.233 -10.205 25.358 1.00 58.03 100 LEU A O 1
ATOM 817 N N . ASP A 1 101 ? -15.698 -8.056 24.850 1.00 59.47 101 ASP A N 1
ATOM 818 C CA . ASP A 1 101 ? -15.353 -7.470 26.149 1.00 59.47 101 ASP A CA 1
ATOM 819 C C . ASP A 1 101 ? -16.490 -7.616 27.186 1.00 59.47 101 ASP A C 1
ATOM 821 O O . ASP A 1 101 ? -16.222 -7.615 28.384 1.00 59.47 101 ASP A O 1
ATOM 825 N N . ASP A 1 102 ? -17.748 -7.793 26.752 1.00 56.22 102 ASP A N 1
ATOM 826 C CA . ASP A 1 102 ? -18.906 -8.053 27.631 1.00 56.22 102 ASP A CA 1
ATOM 827 C C . ASP A 1 102 ? -19.062 -9.552 28.017 1.00 56.22 102 ASP A C 1
ATOM 829 O O . ASP A 1 102 ? -20.143 -9.973 28.444 1.00 56.22 102 ASP A O 1
ATOM 833 N N . LYS A 1 103 ? -18.021 -10.384 27.854 1.00 46.78 103 LYS A N 1
ATOM 834 C CA . LYS A 1 103 ? -18.040 -11.830 28.158 1.00 46.78 103 LYS A CA 1
ATOM 835 C C . LYS A 1 103 ? -17.095 -12.208 29.295 1.00 46.78 103 LYS A C 1
ATOM 837 O O . LYS A 1 103 ? -17.495 -13.090 30.089 1.00 46.78 103 LYS A O 1
#

pLDDT: mean 72.73, std 20.48, range [43.34, 95.81]

Nearest PDB structures (foldseek):
  3tqn-assembly2_B  TM=2.496E-01  e=2.418E+00  Coxiella burnetii
  4ymr-assembly1_A  TM=3.236E-01  e=3.638E+00  Mus musculus
  6c28-assembly2_B  TM=3.094E-01  e=4.169E+00  Rhodopseudomonas palustris CGA009

Secondary structure (DSSP, 8-state):
---HHHHHHHHHHHHHHHHHHHTT--------PPPHHHHHHHHHHTTS---HHHHHHHHHTT-SBTT-TTSS-B-HHHHHHHHHHHHHHHHH-HHHHHHHHT-